Protein AF-A0A645FYN6-F1 (afdb_monomer_lite)

Radius of gyration: 16.31 Å; chains: 1; bounding box: 42×27×51 Å

Secondary structure (DSSP, 8-state):
---SSEEES-HHHHHHHHHTT--EEEE--TTTTHHHHHHHHHHHT-GGGEE-S--HHHHHHHHTSPP-HHHHHHHHHHHHHHHHHHHHHHH----

Organism: NCBI:txid1076179

Sequence (95 aa):
MDAEFIVTDSFHGMVFSIIFEKPFIVLANRERGLDRFLTLLQLFGLEERIILNKDNDKLTELYGKEIVFSRVAETLNNKRRASMDFLKSNLSENK

Structure (mmCIF, N/CA/C/O backbone):
data_AF-A0A645FYN6-F1
#
_entry.id   AF-A0A645FYN6-F1
#
loop_
_atom_site.group_PDB
_atom_site.id
_atom_site.type_symbol
_atom_site.label_atom_id
_atom_site.label_alt_id
_atom_site.label_comp_id
_atom_site.label_asym_id
_atom_site.label_entity_id
_atom_site.label_seq_id
_atom_site.pdbx_PDB_ins_code
_atom_site.Cartn_x
_atom_site.Cartn_y
_atom_site.Cartn_z
_atom_site.occupancy
_atom_site.B_iso_or_equiv
_atom_site.auth_seq_id
_atom_site.auth_comp_id
_atom_site.auth_asym_id
_atom_site.auth_atom_id
_atom_site.pdbx_PDB_model_num
ATOM 1 N N . MET A 1 1 ? -1.942 19.822 -11.249 1.00 49.31 1 MET A N 1
ATOM 2 C CA . MET A 1 1 ? -1.621 18.727 -12.182 1.00 49.31 1 MET A CA 1
ATOM 3 C C . MET A 1 1 ? -1.114 17.602 -11.312 1.00 49.31 1 MET A C 1
ATOM 5 O O . MET A 1 1 ? -0.105 17.800 -10.647 1.00 49.31 1 MET A O 1
ATOM 9 N N . ASP A 1 2 ? -1.861 16.506 -11.248 1.00 85.00 2 ASP A N 1
ATOM 10 C CA . ASP A 1 2 ? -1.529 15.355 -10.406 1.00 85.00 2 ASP A CA 1
ATOM 11 C C . ASP A 1 2 ? -0.889 14.275 -11.277 1.00 85.00 2 ASP A C 1
ATOM 13 O O . ASP A 1 2 ? -1.207 14.169 -12.460 1.00 85.00 2 ASP A O 1
ATOM 17 N N . ALA A 1 3 ? 0.022 13.484 -10.712 1.00 89.88 3 ALA A N 1
ATOM 18 C CA . ALA A 1 3 ? 0.696 12.429 -11.459 1.00 89.88 3 ALA A CA 1
ATOM 19 C C . ALA A 1 3 ? -0.256 11.261 -11.789 1.00 89.88 3 ALA A C 1
ATOM 21 O O . ALA A 1 3 ? -1.101 10.874 -10.976 1.00 89.88 3 ALA A O 1
ATOM 22 N N . GLU A 1 4 ? -0.086 10.687 -12.981 1.00 92.56 4 GLU A N 1
ATOM 23 C CA . GLU A 1 4 ? -0.836 9.515 -13.462 1.00 92.56 4 GLU A CA 1
ATOM 24 C C . GLU A 1 4 ? -0.281 8.195 -12.902 1.00 92.56 4 GLU A C 1
ATOM 26 O O . GLU A 1 4 ? -1.016 7.223 -12.749 1.00 92.56 4 GLU A O 1
ATOM 31 N N . PHE A 1 5 ? 1.007 8.175 -12.547 1.00 95.06 5 PHE A N 1
ATOM 32 C CA . PHE A 1 5 ? 1.707 7.030 -11.971 1.00 95.06 5 PHE A CA 1
ATOM 33 C C . PHE A 1 5 ? 2.777 7.508 -10.985 1.00 95.06 5 PHE A C 1
ATOM 35 O O . PHE A 1 5 ? 3.451 8.510 -11.236 1.00 95.06 5 PHE A O 1
ATOM 42 N N . ILE A 1 6 ? 2.965 6.789 -9.877 1.00 95.69 6 ILE A N 1
ATOM 43 C CA . ILE A 1 6 ? 3.916 7.146 -8.818 1.00 95.69 6 ILE A CA 1
ATOM 44 C C . ILE A 1 6 ? 5.063 6.133 -8.744 1.00 95.69 6 ILE A C 1
ATOM 46 O O . ILE A 1 6 ? 4.855 4.948 -8.512 1.00 95.69 6 ILE A O 1
ATOM 50 N N . VAL A 1 7 ? 6.305 6.603 -8.849 1.00 94.44 7 VAL A N 1
ATOM 51 C CA . VAL A 1 7 ? 7.494 5.828 -8.462 1.00 94.44 7 VAL A CA 1
ATOM 52 C C . VAL A 1 7 ? 8.067 6.471 -7.209 1.00 94.44 7 VAL A C 1
ATOM 54 O O . VAL A 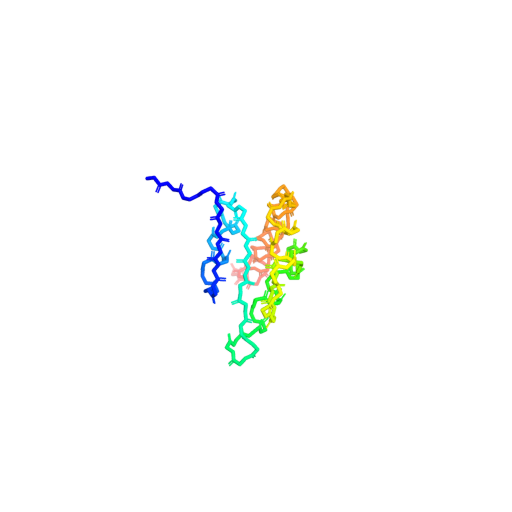1 7 ? 8.358 7.666 -7.209 1.00 94.44 7 VAL A O 1
ATOM 57 N N . THR A 1 8 ? 8.187 5.719 -6.117 1.00 93.75 8 THR A N 1
ATOM 58 C CA . THR A 1 8 ? 8.580 6.296 -4.824 1.00 93.75 8 THR A CA 1
ATOM 59 C C . THR A 1 8 ? 9.426 5.345 -3.988 1.00 93.75 8 THR A C 1
ATOM 61 O O . THR A 1 8 ? 9.217 4.142 -4.000 1.00 93.75 8 THR A O 1
ATOM 64 N N . ASP A 1 9 ? 10.369 5.875 -3.219 1.00 93.81 9 ASP A N 1
ATOM 65 C CA . ASP A 1 9 ? 11.086 5.160 -2.154 1.00 93.81 9 ASP A CA 1
ATOM 66 C C . ASP A 1 9 ? 10.547 5.522 -0.753 1.00 93.81 9 ASP A C 1
ATOM 68 O O . ASP A 1 9 ? 11.046 5.060 0.277 1.00 93.81 9 ASP A O 1
ATOM 72 N N . SER A 1 10 ? 9.501 6.354 -0.698 1.00 94.00 10 SER A N 1
ATOM 73 C CA . SER A 1 10 ? 8.889 6.840 0.533 1.00 94.00 10 SER A CA 1
ATOM 74 C C . SER A 1 10 ? 7.734 5.951 0.965 1.00 94.00 10 SER A C 1
ATOM 76 O O . SER A 1 10 ? 6.804 5.675 0.207 1.00 94.00 10 SER A O 1
ATOM 78 N N . PHE A 1 11 ? 7.729 5.592 2.249 1.00 95.25 11 PHE A N 1
ATOM 79 C CA . PHE A 1 11 ? 6.613 4.867 2.851 1.00 95.25 11 PHE A CA 1
ATOM 80 C C . PHE A 1 11 ? 5.300 5.649 2.756 1.00 95.25 11 PHE A C 1
ATOM 82 O O . PHE A 1 11 ? 4.280 5.092 2.364 1.00 95.25 11 PHE A O 1
ATOM 89 N N . HIS A 1 12 ? 5.322 6.953 3.043 1.00 95.69 12 HIS A N 1
ATOM 90 C CA . HIS A 1 12 ? 4.121 7.782 2.922 1.00 95.69 12 HIS A CA 1
ATOM 91 C C . HIS A 1 12 ? 3.702 7.972 1.462 1.00 95.69 12 HIS A C 1
ATOM 93 O O . HIS A 1 12 ? 2.509 8.009 1.184 1.00 95.69 12 HIS A O 1
ATOM 99 N N . GLY A 1 13 ? 4.659 8.017 0.527 1.00 96.00 13 GLY A N 1
ATOM 100 C CA . GLY A 1 13 ? 4.361 8.030 -0.907 1.00 96.00 13 GLY A CA 1
ATOM 101 C C . GLY A 1 13 ? 3.545 6.805 -1.329 1.00 96.00 13 GLY A C 1
ATOM 102 O O . GLY A 1 13 ? 2.518 6.946 -1.990 1.00 96.00 13 GLY A O 1
ATOM 103 N N . MET A 1 14 ? 3.939 5.614 -0.867 1.00 97.19 14 MET A N 1
ATOM 104 C CA . MET A 1 14 ? 3.174 4.378 -1.069 1.00 97.19 14 MET A CA 1
ATOM 105 C C . MET A 1 14 ? 1.784 4.455 -0.421 1.00 97.19 14 MET A C 1
ATOM 107 O O . MET A 1 14 ? 0.786 4.176 -1.078 1.00 97.19 14 MET A O 1
ATOM 111 N N . VAL A 1 15 ? 1.701 4.857 0.853 1.00 97.75 15 VAL A N 1
ATOM 112 C CA . VAL A 1 15 ? 0.423 4.959 1.586 1.00 97.75 15 VAL A CA 1
ATOM 113 C C . VAL A 1 15 ? -0.554 5.893 0.873 1.00 97.75 15 VAL A C 1
ATOM 115 O O . VAL A 1 15 ? -1.716 5.542 0.684 1.00 97.75 15 VAL A O 1
ATOM 118 N N . PHE A 1 16 ? -0.097 7.068 0.445 1.00 97.31 16 PHE A N 1
ATOM 119 C CA . PHE A 1 16 ? -0.949 8.013 -0.270 1.00 97.31 16 PHE A CA 1
ATOM 120 C C . PHE A 1 16 ? -1.331 7.511 -1.660 1.00 97.31 16 PHE A C 1
ATOM 122 O O . PHE A 1 16 ? -2.471 7.710 -2.064 1.00 97.31 16 PHE A O 1
ATOM 129 N N . SER A 1 17 ? -0.444 6.795 -2.353 1.00 97.75 17 SER A N 1
ATOM 130 C CA . SER A 1 17 ? -0.792 6.157 -3.629 1.00 97.75 17 SER A CA 1
ATOM 131 C C . SER A 1 17 ? -1.923 5.138 -3.461 1.00 97.75 17 SER A C 1
ATOM 133 O O . SER A 1 17 ? -2.847 5.108 -4.266 1.00 97.75 17 SER A O 1
ATOM 135 N N . ILE A 1 18 ? -1.908 4.366 -2.369 1.00 97.62 18 ILE A N 1
ATOM 136 C CA . ILE A 1 18 ? -2.988 3.434 -2.013 1.00 97.62 18 ILE A CA 1
ATOM 137 C C . ILE A 1 18 ? -4.291 4.189 -1.703 1.00 97.62 18 ILE A C 1
ATOM 139 O O . ILE A 1 18 ? -5.341 3.826 -2.220 1.00 97.62 18 ILE A O 1
ATOM 143 N N . ILE A 1 19 ? -4.237 5.236 -0.872 1.00 96.44 19 ILE A N 1
ATOM 144 C CA . ILE A 1 19 ? -5.425 5.993 -0.432 1.00 96.44 19 ILE A CA 1
ATOM 145 C C . ILE A 1 19 ? -6.092 6.745 -1.588 1.00 96.44 19 ILE A C 1
ATOM 147 O O . ILE A 1 19 ? -7.317 6.797 -1.651 1.00 96.44 19 ILE A O 1
ATOM 151 N N . PHE A 1 20 ? -5.296 7.347 -2.470 1.00 96.19 20 PHE A N 1
ATOM 152 C CA . PHE A 1 20 ? -5.782 8.149 -3.595 1.00 96.19 20 PHE A CA 1
ATOM 153 C C . PHE A 1 20 ? -5.912 7.349 -4.894 1.00 96.19 20 PHE A C 1
ATOM 155 O O . PHE A 1 20 ? -6.068 7.947 -5.958 1.00 96.19 20 PHE A O 1
ATOM 162 N N . GLU A 1 21 ? -5.825 6.019 -4.804 1.00 96.75 21 GLU A N 1
ATOM 163 C CA . GLU A 1 21 ? -5.990 5.085 -5.921 1.00 96.75 21 GLU A CA 1
ATOM 164 C C . GLU A 1 21 ? -5.108 5.441 -7.131 1.00 96.75 21 GLU A C 1
ATOM 166 O O . GLU A 1 21 ? -5.526 5.414 -8.288 1.00 96.75 21 GLU A O 1
ATOM 171 N N . LYS A 1 22 ? -3.852 5.810 -6.854 1.00 96.44 22 LYS A N 1
ATOM 172 C CA . LYS A 1 22 ? -2.845 6.112 -7.873 1.00 96.44 22 LYS A CA 1
ATOM 173 C C . LYS A 1 22 ? -1.983 4.878 -8.125 1.00 96.44 22 LYS A C 1
ATOM 175 O O . LYS A 1 22 ? -1.397 4.374 -7.167 1.00 96.44 22 LYS A O 1
ATOM 180 N N . PRO A 1 23 ? -1.866 4.386 -9.372 1.00 96.75 23 PRO A N 1
ATOM 181 C CA . PRO A 1 23 ? -0.926 3.324 -9.718 1.00 96.75 23 PRO A CA 1
ATOM 182 C C . PRO A 1 23 ? 0.494 3.669 -9.266 1.00 96.75 23 PRO A C 1
ATOM 184 O O . PRO A 1 23 ? 0.930 4.815 -9.409 1.00 96.75 23 PRO A O 1
ATOM 187 N N . PHE A 1 24 ? 1.208 2.696 -8.696 1.00 97.19 24 PHE A N 1
ATOM 188 C CA . PHE A 1 24 ? 2.514 2.966 -8.107 1.00 97.19 24 PHE A CA 1
ATOM 189 C C . PHE A 1 24 ? 3.486 1.785 -8.136 1.00 97.19 24 PHE A C 1
ATOM 191 O O . PHE A 1 24 ? 3.086 0.622 -8.200 1.00 97.19 24 PHE A O 1
ATOM 198 N N . ILE A 1 25 ? 4.775 2.111 -8.015 1.00 96.25 25 ILE A N 1
ATOM 199 C CA . ILE A 1 25 ? 5.880 1.194 -7.716 1.00 96.25 25 ILE A CA 1
ATOM 200 C C . ILE A 1 25 ? 6.702 1.774 -6.564 1.00 96.25 25 ILE A C 1
ATOM 202 O O . ILE A 1 25 ? 6.990 2.974 -6.521 1.00 96.25 25 ILE A O 1
ATOM 206 N N . VAL A 1 26 ? 7.115 0.899 -5.648 1.00 95.12 26 VAL A N 1
ATOM 207 C CA . VAL A 1 26 ? 8.019 1.229 -4.550 1.00 95.12 26 VAL A CA 1
ATOM 208 C C . VAL A 1 26 ? 9.436 0.757 -4.859 1.00 95.12 26 VAL A C 1
ATOM 210 O O . VAL A 1 26 ? 9.670 -0.435 -5.057 1.00 95.12 26 VAL A O 1
ATOM 213 N N . LEU A 1 27 ? 10.395 1.679 -4.817 1.00 92.69 27 LEU A N 1
ATOM 214 C CA . LEU A 1 27 ? 11.827 1.387 -4.858 1.00 92.69 27 LEU A CA 1
ATOM 215 C C . LEU A 1 27 ? 12.353 1.305 -3.422 1.00 92.69 27 LEU A C 1
ATOM 217 O O . LEU A 1 27 ? 12.701 2.318 -2.820 1.00 92.69 27 LEU A O 1
ATOM 221 N N . ALA A 1 28 ? 12.370 0.110 -2.836 1.00 87.94 28 ALA A N 1
ATOM 222 C CA . ALA A 1 28 ? 12.740 -0.052 -1.434 1.00 87.94 28 ALA A CA 1
ATOM 223 C C . ALA A 1 28 ? 14.215 -0.433 -1.270 1.00 87.94 28 ALA A C 1
ATOM 225 O O . ALA A 1 28 ? 14.728 -1.328 -1.937 1.00 87.94 28 ALA A O 1
ATOM 226 N N . ASN A 1 29 ? 14.882 0.207 -0.309 1.00 82.31 29 ASN A N 1
ATOM 227 C CA . ASN A 1 29 ? 16.200 -0.207 0.157 1.00 82.31 29 ASN A CA 1
ATOM 228 C C . ASN A 1 29 ? 16.044 -1.136 1.374 1.00 82.31 29 ASN A C 1
ATOM 230 O O . ASN A 1 29 ? 15.366 -0.784 2.342 1.00 82.31 29 ASN A O 1
ATOM 234 N N . ARG A 1 30 ? 16.713 -2.297 1.344 1.00 79.75 30 ARG A N 1
ATOM 235 C CA . ARG A 1 30 ? 16.729 -3.286 2.438 1.00 79.75 30 ARG A CA 1
ATOM 236 C C . ARG A 1 30 ? 17.158 -2.691 3.782 1.00 79.75 30 ARG A C 1
ATOM 238 O O . ARG A 1 30 ? 16.652 -3.110 4.813 1.00 79.75 30 ARG A O 1
ATOM 245 N N . GLU A 1 31 ? 18.027 -1.686 3.774 1.00 80.88 31 GLU A N 1
ATOM 246 C CA . GLU A 1 31 ? 18.545 -1.046 4.990 1.00 80.88 31 GLU A CA 1
ATOM 247 C C . GLU A 1 31 ? 17.601 0.020 5.576 1.00 80.88 31 GLU A C 1
ATOM 249 O O . GLU A 1 31 ? 17.845 0.535 6.665 1.00 80.88 31 GLU A O 1
ATOM 254 N N . ARG A 1 32 ? 16.515 0.389 4.875 1.00 78.31 32 ARG A N 1
ATOM 255 C CA . ARG A 1 32 ? 15.655 1.530 5.242 1.00 78.31 32 ARG A CA 1
ATOM 256 C C . ARG A 1 32 ? 14.196 1.153 5.465 1.00 78.31 32 ARG A C 1
ATOM 258 O O . ARG A 1 32 ? 13.299 1.599 4.749 1.00 78.31 32 ARG A O 1
ATOM 265 N N . GLY A 1 33 ? 13.950 0.406 6.540 1.00 81.25 33 GLY A N 1
ATOM 266 C CA . GLY A 1 33 ? 12.593 0.139 7.020 1.00 81.25 33 GLY A CA 1
ATOM 267 C C . GLY A 1 33 ? 11.764 -0.610 5.982 1.00 81.25 33 GLY A C 1
ATOM 268 O O . GLY A 1 33 ? 10.670 -0.169 5.637 1.00 81.25 33 GLY A O 1
ATOM 269 N N . LEU A 1 34 ? 12.312 -1.708 5.463 1.00 90.94 34 LEU A N 1
ATOM 270 C CA . LEU A 1 34 ? 11.661 -2.570 4.481 1.00 90.94 34 LEU A CA 1
ATOM 271 C C . LEU A 1 34 ? 10.376 -3.211 5.036 1.00 90.94 34 LEU A C 1
ATOM 273 O O . LEU A 1 34 ? 9.367 -3.282 4.336 1.00 90.94 34 LEU A O 1
ATOM 277 N N . ASP A 1 35 ? 10.383 -3.597 6.311 1.00 93.81 35 ASP A N 1
ATOM 278 C CA . ASP A 1 35 ? 9.294 -4.360 6.932 1.00 93.81 35 ASP A CA 1
ATOM 279 C C . ASP A 1 35 ? 7.944 -3.645 6.876 1.00 93.81 35 ASP A C 1
ATOM 281 O O . ASP A 1 35 ? 6.922 -4.275 6.616 1.00 93.81 35 ASP A O 1
ATOM 285 N N . ARG A 1 36 ? 7.919 -2.317 7.047 1.00 94.31 36 ARG A N 1
ATOM 286 C CA . ARG A 1 36 ? 6.674 -1.533 6.946 1.00 94.31 36 ARG A CA 1
ATOM 287 C C . ARG A 1 36 ? 6.097 -1.532 5.530 1.00 94.31 36 ARG A C 1
ATOM 289 O O . ARG A 1 36 ? 4.878 -1.524 5.388 1.00 94.31 36 ARG A O 1
ATOM 296 N N . PHE A 1 37 ? 6.941 -1.564 4.494 1.00 96.38 37 PHE A N 1
ATOM 297 C CA . PHE A 1 37 ? 6.468 -1.687 3.114 1.00 96.38 37 PHE A CA 1
ATOM 298 C C . PHE A 1 37 ? 5.878 -3.071 2.887 1.00 96.38 37 PHE A C 1
ATOM 300 O O . PHE A 1 37 ? 4.730 -3.175 2.471 1.00 96.38 37 PHE A O 1
ATOM 307 N N . LEU A 1 38 ? 6.633 -4.122 3.221 1.00 96.00 38 LEU A N 1
ATOM 308 C CA . LEU A 1 38 ? 6.196 -5.504 3.027 1.00 96.00 38 LEU A CA 1
ATOM 309 C C . LEU A 1 38 ? 4.909 -5.803 3.794 1.00 96.00 38 LEU A C 1
ATOM 311 O O . LEU A 1 38 ? 3.963 -6.308 3.204 1.00 96.00 38 LEU A O 1
ATOM 315 N N . THR A 1 39 ? 4.838 -5.411 5.068 1.00 96.81 39 THR A N 1
ATOM 316 C CA . THR A 1 39 ? 3.656 -5.622 5.917 1.00 96.81 39 THR A CA 1
ATOM 317 C C . THR A 1 39 ? 2.411 -4.980 5.309 1.00 96.81 39 THR A C 1
ATOM 319 O O . THR A 1 39 ? 1.349 -5.601 5.261 1.00 96.81 39 THR A O 1
ATOM 322 N N . LEU A 1 40 ? 2.523 -3.735 4.831 1.00 97.69 40 LEU A N 1
ATOM 323 C CA . LEU A 1 40 ? 1.377 -3.028 4.268 1.00 97.69 40 LEU A CA 1
ATOM 324 C C . LEU A 1 40 ? 0.987 -3.570 2.890 1.00 97.69 40 LEU A C 1
ATOM 326 O O . LEU A 1 40 ? -0.197 -3.746 2.620 1.00 97.69 40 LEU A O 1
ATOM 330 N N . LEU A 1 41 ? 1.961 -3.847 2.022 1.00 97.69 41 LEU A N 1
ATOM 331 C CA . LEU A 1 41 ? 1.689 -4.414 0.702 1.00 97.69 41 LEU A CA 1
ATOM 332 C C . LEU A 1 41 ? 1.059 -5.802 0.823 1.00 97.69 41 LEU A C 1
ATOM 334 O O . LEU A 1 41 ? 0.071 -6.062 0.146 1.00 97.69 41 LEU A O 1
ATOM 338 N N . GLN A 1 42 ? 1.550 -6.640 1.737 1.00 98.06 42 GLN A N 1
ATOM 339 C CA . GLN A 1 42 ? 0.982 -7.958 2.017 1.00 98.06 42 GLN A CA 1
ATOM 340 C C . GLN A 1 42 ? -0.455 -7.874 2.526 1.00 98.06 42 GLN A C 1
ATOM 342 O O . GLN A 1 42 ? -1.309 -8.655 2.114 1.00 98.06 42 GLN A O 1
ATOM 347 N N . LEU A 1 43 ? -0.757 -6.894 3.382 1.00 97.75 43 LEU A N 1
ATOM 348 C CA . LEU A 1 43 ? -2.123 -6.665 3.847 1.00 97.75 43 LEU A CA 1
ATOM 349 C C . LEU A 1 43 ? -3.102 -6.422 2.684 1.00 97.75 43 LEU A C 1
ATOM 351 O O . LEU A 1 43 ? -4.256 -6.832 2.775 1.00 97.75 43 LEU A O 1
ATOM 355 N N . PHE A 1 44 ? -2.654 -5.758 1.618 1.00 98.06 44 PHE A N 1
ATOM 356 C CA . PHE A 1 44 ? -3.486 -5.410 0.464 1.00 98.06 44 PHE A CA 1
ATOM 357 C 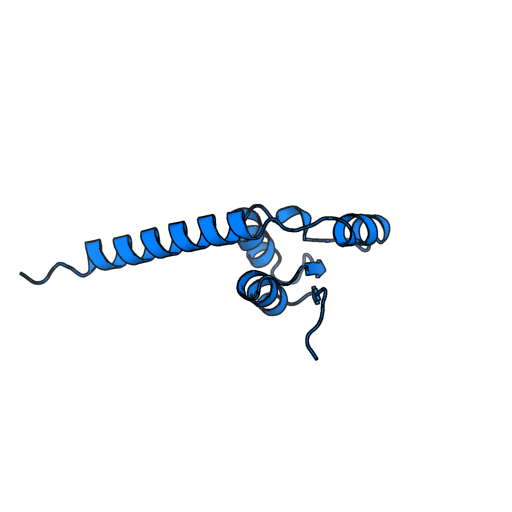C . PHE A 1 44 ? -3.297 -6.327 -0.754 1.00 98.06 44 PHE A C 1
ATOM 359 O O . PHE A 1 44 ? -3.959 -6.106 -1.767 1.00 98.06 44 PHE A O 1
ATOM 366 N N . GLY A 1 45 ? -2.429 -7.343 -0.679 1.00 97.38 45 GLY A N 1
ATOM 367 C CA . GLY A 1 45 ? -2.106 -8.211 -1.817 1.00 97.38 45 GLY A CA 1
ATOM 368 C C . GLY A 1 45 ? -1.367 -7.485 -2.951 1.00 97.38 45 GLY A C 1
ATOM 369 O O . GLY A 1 45 ? -1.661 -7.711 -4.124 1.00 97.38 45 GLY A O 1
ATOM 370 N N . LEU A 1 46 ? -0.481 -6.543 -2.610 1.00 97.62 46 LEU A N 1
ATOM 371 C CA . LEU A 1 46 ? 0.259 -5.673 -3.534 1.00 97.62 46 LEU A CA 1
ATOM 372 C C . LEU A 1 46 ? 1.781 -5.890 -3.473 1.00 97.62 46 LEU A C 1
ATOM 374 O O . LEU A 1 46 ? 2.550 -5.017 -3.870 1.00 97.62 46 LEU A O 1
ATOM 378 N N . GLU A 1 47 ? 2.248 -7.030 -2.968 1.00 95.56 47 GLU A N 1
ATOM 379 C CA . GLU A 1 47 ? 3.670 -7.333 -2.742 1.00 95.56 47 GLU A CA 1
ATOM 380 C C . GLU A 1 47 ? 4.507 -7.216 -4.018 1.00 95.56 47 GLU A C 1
ATOM 382 O O . GLU A 1 47 ? 5.672 -6.833 -3.976 1.00 95.56 47 GLU A O 1
ATOM 387 N N . GLU A 1 48 ? 3.903 -7.478 -5.173 1.00 94.31 48 GLU A N 1
ATOM 388 C CA . GLU A 1 48 ? 4.530 -7.313 -6.484 1.00 94.31 48 GLU A CA 1
ATOM 389 C C . GLU A 1 48 ? 4.982 -5.877 -6.784 1.00 94.31 48 GLU A C 1
ATOM 391 O O . GLU A 1 48 ? 5.879 -5.686 -7.601 1.00 94.31 48 GLU A O 1
ATOM 396 N N . ARG A 1 49 ? 4.409 -4.870 -6.110 1.00 95.81 49 ARG A N 1
ATOM 397 C CA . ARG A 1 49 ? 4.685 -3.445 -6.346 1.00 95.81 49 ARG A CA 1
ATOM 398 C C . ARG A 1 49 ? 5.999 -2.963 -5.745 1.00 95.81 49 ARG A C 1
ATOM 400 O O . ARG A 1 49 ? 6.326 -1.790 -5.900 1.00 95.81 49 ARG A O 1
ATOM 407 N N . ILE A 1 50 ? 6.758 -3.836 -5.081 1.00 94.19 50 ILE A N 1
ATOM 408 C CA . ILE A 1 50 ? 8.069 -3.507 -4.520 1.00 94.19 50 ILE A CA 1
ATOM 409 C C . ILE A 1 50 ? 9.214 -4.047 -5.384 1.00 94.19 50 ILE A C 1
ATOM 411 O O . ILE A 1 50 ? 9.247 -5.206 -5.820 1.00 94.19 50 ILE A O 1
ATOM 415 N N . ILE A 1 51 ? 10.208 -3.193 -5.593 1.00 93.00 51 ILE A N 1
ATOM 416 C CA . ILE A 1 51 ? 11.464 -3.516 -6.258 1.00 93.00 51 ILE A CA 1
ATOM 417 C C . ILE A 1 51 ? 12.597 -3.270 -5.252 1.00 93.00 51 ILE A C 1
ATOM 419 O O . ILE A 1 51 ? 12.738 -2.167 -4.728 1.00 93.00 51 ILE A O 1
ATOM 423 N N . LEU A 1 52 ? 13.382 -4.316 -4.958 1.00 87.25 52 LEU A N 1
ATOM 424 C CA . LEU A 1 52 ? 14.481 -4.282 -3.972 1.00 87.25 52 LEU A CA 1
ATOM 425 C C . LEU A 1 52 ? 15.867 -4.088 -4.592 1.00 87.25 52 LEU A C 1
ATOM 427 O O . LEU A 1 52 ? 16.793 -3.648 -3.917 1.00 87.25 52 LEU A O 1
ATOM 431 N N . ASN A 1 53 ? 16.015 -4.453 -5.862 1.00 79.56 53 ASN A N 1
ATOM 432 C CA . ASN A 1 53 ? 17.262 -4.372 -6.612 1.00 79.56 53 ASN A CA 1
ATOM 433 C C . ASN A 1 53 ? 17.023 -3.498 -7.844 1.00 79.56 53 ASN A C 1
ATOM 435 O O . ASN A 1 53 ? 15.886 -3.359 -8.278 1.00 79.56 53 ASN A O 1
ATOM 439 N N . LYS A 1 54 ? 18.075 -2.927 -8.435 1.00 70.38 54 LYS A N 1
ATOM 440 C CA . LYS A 1 54 ? 17.960 -2.177 -9.696 1.00 70.38 54 LYS A CA 1
ATOM 441 C C . LYS A 1 54 ? 17.676 -3.143 -10.854 1.00 70.38 54 LYS A C 1
ATOM 443 O O . LYS A 1 54 ? 18.595 -3.557 -11.549 1.00 70.38 54 LYS A O 1
ATOM 448 N N . ASP A 1 55 ? 16.414 -3.530 -10.993 1.00 77.12 55 ASP A N 1
ATOM 449 C CA . ASP A 1 55 ? 15.887 -4.396 -12.044 1.00 77.12 55 ASP A CA 1
ATOM 450 C C . ASP A 1 55 ? 14.963 -3.561 -12.937 1.00 77.12 55 ASP A C 1
ATOM 452 O O . ASP A 1 55 ? 13.824 -3.252 -12.573 1.00 77.12 55 ASP A O 1
ATOM 456 N N . ASN A 1 56 ? 15.508 -3.114 -14.070 1.00 74.69 56 ASN A N 1
ATOM 457 C CA . ASN A 1 56 ? 14.796 -2.240 -15.001 1.00 74.69 56 ASN A CA 1
ATOM 458 C C . ASN A 1 56 ? 13.689 -2.987 -15.754 1.00 74.69 56 ASN A C 1
ATOM 460 O O . ASN A 1 56 ? 12.650 -2.391 -16.034 1.00 74.69 56 ASN A O 1
ATOM 464 N N . ASP A 1 57 ? 13.876 -4.278 -16.032 1.00 83.00 57 ASP A N 1
ATOM 465 C CA . ASP A 1 57 ? 12.908 -5.082 -16.782 1.00 83.00 57 ASP A CA 1
ATOM 466 C C . ASP A 1 57 ? 11.626 -5.263 -15.959 1.00 83.00 57 ASP A C 1
ATOM 468 O O . ASP A 1 57 ? 10.512 -5.068 -16.456 1.00 83.00 57 ASP A O 1
ATOM 472 N N . LYS A 1 58 ? 11.784 -5.496 -14.649 1.00 85.19 58 LYS A N 1
ATOM 473 C CA . LYS A 1 58 ? 10.664 -5.567 -13.703 1.00 85.19 58 LYS A CA 1
ATOM 474 C C . LYS A 1 58 ? 9.881 -4.254 -13.600 1.00 85.19 58 LYS A C 1
ATOM 476 O O . LYS A 1 58 ? 8.671 -4.268 -13.374 1.00 85.19 58 LYS A O 1
ATOM 481 N N . LEU A 1 59 ? 10.543 -3.107 -13.757 1.00 85.00 59 LEU A N 1
ATOM 482 C CA . LEU A 1 59 ? 9.871 -1.806 -13.708 1.00 85.00 59 LEU A CA 1
ATOM 483 C C . LEU A 1 59 ? 8.923 -1.626 -14.900 1.00 85.00 59 LEU A C 1
ATOM 485 O O . LEU A 1 59 ? 7.784 -1.196 -14.710 1.00 85.00 59 LEU A O 1
ATOM 489 N N . THR A 1 60 ? 9.366 -1.988 -16.107 1.00 86.56 60 THR A N 1
ATOM 490 C CA . THR A 1 60 ? 8.534 -1.921 -17.317 1.00 86.56 60 THR A CA 1
ATOM 491 C C . THR A 1 60 ? 7.346 -2.880 -17.243 1.00 86.56 60 THR A C 1
ATOM 493 O O . THR A 1 60 ? 6.232 -2.486 -17.584 1.00 86.56 60 THR A O 1
ATOM 496 N N . GLU A 1 61 ? 7.551 -4.100 -16.738 1.00 89.12 61 GLU A N 1
ATOM 497 C CA . GLU A 1 61 ? 6.469 -5.068 -16.516 1.00 89.12 61 GLU A CA 1
ATOM 498 C C . GLU A 1 61 ? 5.385 -4.504 -15.581 1.00 89.12 61 GLU A C 1
ATOM 500 O O . GLU A 1 61 ? 4.194 -4.519 -15.900 1.00 89.12 61 GLU A O 1
ATOM 505 N N . LEU A 1 62 ? 5.792 -3.959 -14.431 1.00 90.00 62 LEU A N 1
ATOM 506 C CA . LEU A 1 62 ? 4.864 -3.459 -13.416 1.00 90.00 62 LEU A CA 1
ATOM 507 C C . LEU A 1 62 ? 4.140 -2.176 -13.830 1.00 90.00 62 LEU A C 1
ATOM 509 O O . LEU A 1 62 ? 3.013 -1.958 -13.380 1.00 90.00 62 LEU A O 1
ATOM 513 N N . TYR A 1 63 ? 4.751 -1.343 -14.676 1.00 88.69 63 TYR A N 1
ATOM 514 C CA . TYR A 1 63 ? 4.098 -0.156 -15.231 1.00 88.69 63 TYR A CA 1
ATOM 515 C C . TYR A 1 63 ? 2.865 -0.527 -16.069 1.00 88.69 63 TYR A C 1
ATOM 517 O O . TYR A 1 63 ? 1.834 0.131 -15.966 1.00 88.69 63 TYR A O 1
ATOM 525 N N . GLY A 1 64 ? 2.937 -1.622 -16.836 1.00 87.69 64 GLY A N 1
ATOM 526 C CA . GLY A 1 64 ? 1.810 -2.132 -17.625 1.00 87.69 64 GLY A CA 1
ATOM 527 C C . GLY A 1 64 ? 0.773 -2.922 -16.820 1.00 87.69 64 GLY A C 1
ATOM 528 O O . GLY A 1 64 ? -0.269 -3.291 -17.358 1.00 87.69 64 GLY A O 1
ATOM 529 N N . LYS A 1 65 ? 1.040 -3.209 -15.540 1.00 92.06 65 LYS A N 1
ATOM 530 C CA .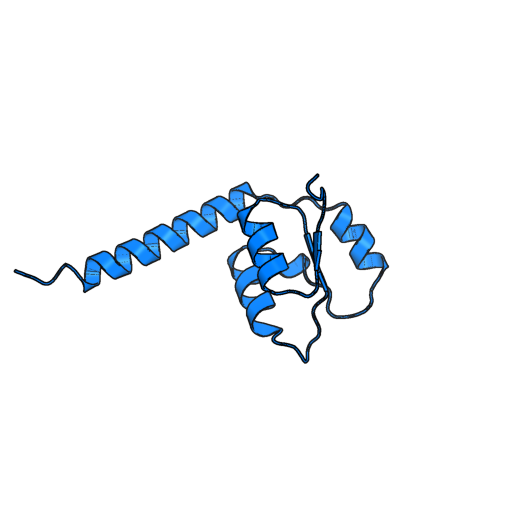 LYS A 1 65 ? 0.165 -4.024 -14.695 1.00 92.06 65 LYS A CA 1
ATOM 531 C C . LYS A 1 65 ? -0.774 -3.146 -13.878 1.00 92.06 65 LYS A C 1
ATOM 533 O O . LYS A 1 65 ? -0.339 -2.438 -12.970 1.00 92.06 65 LYS A O 1
ATOM 538 N N . GLU A 1 66 ? -2.074 -3.259 -14.111 1.00 93.88 66 GLU A N 1
ATOM 539 C CA . GLU A 1 66 ? -3.083 -2.511 -13.354 1.00 93.88 66 GLU A CA 1
ATOM 540 C C . GLU A 1 66 ? -3.222 -2.993 -11.901 1.00 93.88 66 GLU A C 1
ATOM 542 O O . GLU A 1 66 ? -3.004 -4.165 -11.583 1.00 93.88 66 GLU A O 1
ATOM 547 N N . ILE A 1 67 ? -3.590 -2.074 -11.004 1.00 96.56 67 ILE A N 1
ATOM 548 C CA . ILE A 1 67 ? -3.953 -2.385 -9.617 1.00 96.56 67 ILE A CA 1
ATOM 549 C C . ILE A 1 67 ? -5.476 -2.474 -9.529 1.00 96.56 67 ILE A C 1
ATOM 551 O O . ILE A 1 67 ? -6.184 -1.526 -9.862 1.00 96.56 67 ILE A O 1
ATOM 555 N N . VAL A 1 68 ? -5.989 -3.592 -9.015 1.00 96.38 68 VAL A N 1
ATOM 556 C CA . VAL A 1 68 ? -7.426 -3.773 -8.770 1.00 96.38 68 VAL A CA 1
ATOM 557 C C . VAL A 1 68 ? -7.807 -3.093 -7.447 1.00 96.38 68 VAL A C 1
ATOM 559 O O . VAL A 1 68 ? -7.937 -3.746 -6.410 1.00 96.38 68 VAL A O 1
ATOM 562 N N . PHE A 1 69 ? -7.968 -1.766 -7.468 1.00 97.44 69 PHE A N 1
ATOM 563 C CA . PHE A 1 69 ? -8.237 -0.962 -6.264 1.00 97.44 69 PHE A CA 1
ATOM 564 C C . PHE A 1 69 ? -9.538 -1.332 -5.539 1.00 97.44 69 PHE A C 1
ATOM 566 O O . PHE A 1 69 ? -9.623 -1.169 -4.325 1.00 97.44 69 PHE A O 1
ATOM 573 N N . SER A 1 70 ? -10.514 -1.938 -6.218 1.00 97.44 70 SER A N 1
ATOM 574 C CA . SER A 1 70 ? -11.723 -2.451 -5.559 1.00 97.44 70 SER A CA 1
ATOM 575 C C . SER A 1 70 ? -11.416 -3.490 -4.468 1.00 97.44 70 SER A C 1
ATOM 577 O O . SER A 1 70 ? -12.030 -3.449 -3.402 1.00 97.44 70 SER A O 1
ATOM 579 N N . ARG A 1 71 ? -10.413 -4.361 -4.668 1.00 97.00 71 ARG A N 1
ATOM 580 C CA . ARG A 1 71 ? -9.954 -5.331 -3.650 1.00 97.00 71 ARG A CA 1
ATOM 581 C C . ARG A 1 71 ? -9.239 -4.651 -2.481 1.00 97.00 71 ARG A C 1
ATOM 583 O O . ARG A 1 71 ? -9.385 -5.054 -1.324 1.00 97.00 71 ARG A O 1
ATOM 590 N N . VAL A 1 72 ? -8.482 -3.595 -2.777 1.00 97.94 72 VAL A N 1
ATOM 591 C CA . VAL A 1 72 ? -7.816 -2.759 -1.769 1.00 97.94 72 VAL A CA 1
ATOM 592 C C . VAL A 1 72 ? -8.863 -2.071 -0.892 1.00 97.94 72 VAL A C 1
ATOM 594 O O . VAL A 1 72 ? -8.788 -2.153 0.335 1.00 97.94 72 VAL A O 1
ATOM 597 N N . ALA A 1 73 ? -9.879 -1.461 -1.507 1.00 97.31 73 ALA A N 1
ATOM 598 C CA . ALA A 1 73 ? -10.985 -0.806 -0.819 1.00 97.31 73 ALA A CA 1
ATOM 599 C C . ALA A 1 73 ? -11.791 -1.789 0.046 1.00 97.31 73 ALA A C 1
ATOM 601 O O . ALA A 1 73 ? -12.116 -1.476 1.194 1.00 97.31 73 ALA A O 1
ATOM 602 N N . GLU A 1 74 ? -12.068 -2.995 -0.458 1.00 98.06 74 GLU A N 1
ATOM 603 C CA . GLU A 1 74 ? -12.719 -4.064 0.306 1.00 98.06 74 GLU A CA 1
ATOM 604 C C . GLU A 1 74 ? -11.918 -4.416 1.569 1.00 98.06 74 GLU A C 1
ATOM 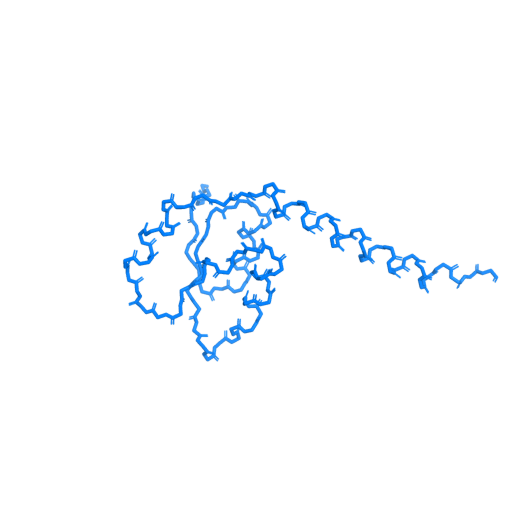606 O O . GLU A 1 74 ? -12.449 -4.391 2.686 1.00 98.06 74 GLU A O 1
ATOM 611 N N . THR A 1 75 ? -10.617 -4.664 1.409 1.00 98.06 75 THR A N 1
ATOM 612 C CA . THR A 1 75 ? -9.715 -5.005 2.517 1.00 98.06 75 THR A CA 1
ATOM 613 C C . THR A 1 75 ? -9.646 -3.872 3.540 1.00 98.06 75 THR A C 1
ATOM 615 O O . THR A 1 75 ? -9.782 -4.108 4.745 1.00 98.06 75 THR A O 1
ATOM 618 N N . LEU A 1 76 ? -9.510 -2.627 3.077 1.00 97.25 76 LEU A N 1
ATOM 619 C CA . LEU A 1 76 ? -9.465 -1.440 3.926 1.00 97.25 76 LEU A CA 1
ATOM 620 C C . LEU A 1 76 ? -10.749 -1.279 4.747 1.00 97.25 76 LEU A C 1
ATOM 622 O O . LEU A 1 76 ? -10.688 -1.033 5.953 1.00 97.25 76 LEU A O 1
ATOM 626 N N . ASN A 1 77 ? -11.913 -1.449 4.121 1.00 97.88 77 ASN A N 1
ATOM 627 C CA . ASN A 1 77 ? -13.201 -1.337 4.799 1.00 97.88 77 ASN A CA 1
ATOM 628 C C . ASN A 1 77 ? -13.406 -2.453 5.828 1.00 97.88 77 ASN A C 1
ATOM 630 O O . ASN A 1 77 ? -13.885 -2.185 6.931 1.00 97.88 77 ASN A O 1
ATOM 634 N N . ASN A 1 78 ? -12.973 -3.678 5.523 1.00 98.31 78 ASN A N 1
ATOM 635 C CA . ASN A 1 78 ? -13.003 -4.786 6.475 1.00 98.31 78 ASN A CA 1
ATOM 636 C C . ASN A 1 78 ? -12.098 -4.520 7.687 1.00 98.31 78 ASN A C 1
ATOM 638 O O . ASN A 1 78 ? -12.523 -4.722 8.826 1.00 98.31 78 ASN A O 1
ATOM 642 N N . LYS A 1 79 ? -10.883 -3.997 7.474 1.00 97.56 79 LYS A N 1
ATOM 643 C CA . LYS A 1 79 ? -9.975 -3.627 8.573 1.00 97.56 79 LYS A CA 1
ATOM 644 C C . LYS A 1 79 ? -10.498 -2.456 9.403 1.00 97.56 79 LYS A C 1
ATOM 646 O O . LYS A 1 79 ? -10.404 -2.504 10.626 1.00 97.56 79 LYS A O 1
ATOM 651 N N . ARG A 1 80 ? -11.107 -1.444 8.776 1.00 97.25 80 ARG A N 1
ATOM 652 C CA . ARG A 1 80 ? -11.782 -0.341 9.484 1.00 97.25 80 ARG A CA 1
ATOM 653 C C . ARG A 1 80 ? -12.930 -0.845 10.351 1.00 97.25 80 ARG A C 1
ATOM 655 O O . ARG A 1 80 ? -13.026 -0.436 11.504 1.00 97.25 80 ARG A O 1
ATOM 662 N N . ARG A 1 81 ? -13.763 -1.750 9.822 1.00 98.38 81 ARG A N 1
ATOM 663 C CA . ARG A 1 81 ? -14.856 -2.374 10.578 1.00 98.38 81 ARG A CA 1
ATOM 664 C C . ARG A 1 81 ? -14.312 -3.129 11.788 1.00 98.38 81 ARG A C 1
ATOM 666 O O . ARG A 1 81 ? -14.694 -2.803 12.901 1.00 98.38 81 ARG A O 1
A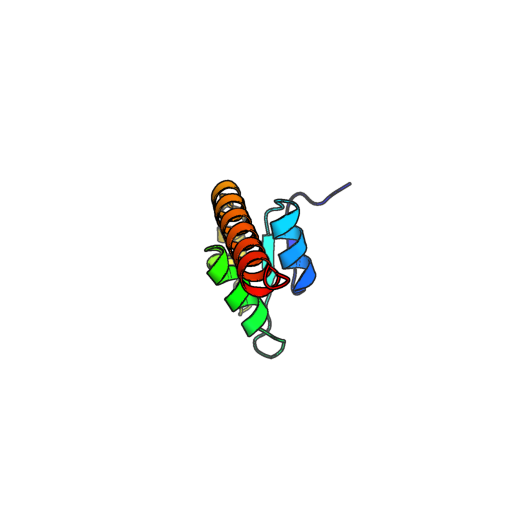TOM 673 N N . ALA A 1 82 ? -13.340 -4.019 11.585 1.00 97.94 82 ALA A N 1
ATOM 674 C CA . ALA A 1 82 ? -12.712 -4.768 12.674 1.00 97.94 82 ALA A CA 1
ATOM 675 C C . ALA A 1 82 ? -12.088 -3.853 13.744 1.00 97.94 82 ALA A C 1
ATOM 677 O O . ALA A 1 82 ? -12.251 -4.094 14.936 1.00 97.94 82 ALA A O 1
ATOM 678 N N . SER A 1 83 ? -11.412 -2.774 13.331 1.00 97.44 83 SER A N 1
ATOM 679 C CA . SER A 1 83 ? -10.857 -1.782 14.259 1.00 97.44 83 SER A CA 1
ATOM 680 C C . SER A 1 83 ? -11.948 -1.077 15.063 1.00 97.44 83 SER A C 1
ATOM 682 O O . SER A 1 83 ? -11.775 -0.853 16.258 1.00 97.44 83 SER A O 1
ATOM 684 N N . MET A 1 84 ? -13.056 -0.709 14.421 1.00 97.31 84 MET A N 1
ATOM 685 C CA . MET A 1 84 ? -14.177 -0.051 15.085 1.00 97.31 84 MET A CA 1
ATOM 686 C C . MET A 1 84 ? -14.901 -1.003 16.039 1.00 97.31 84 MET A C 1
ATOM 688 O O . MET A 1 84 ? -15.257 -0.602 17.143 1.00 97.31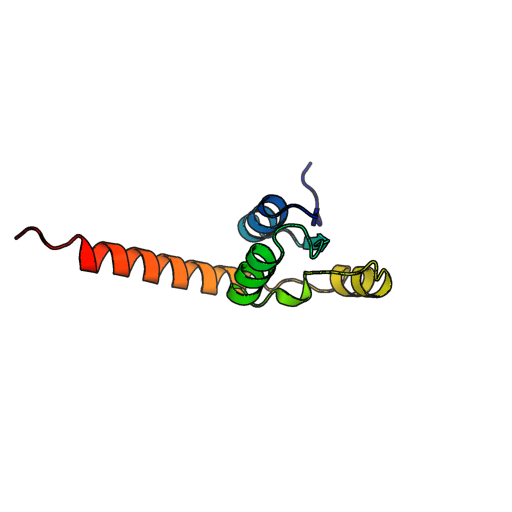 84 MET A O 1
ATOM 692 N N . ASP A 1 85 ? -15.091 -2.257 15.637 1.00 96.62 85 ASP A N 1
ATOM 693 C CA . ASP A 1 85 ? -15.720 -3.290 16.457 1.00 96.62 85 ASP A CA 1
ATOM 694 C C . ASP A 1 85 ? -14.877 -3.585 17.699 1.00 96.62 85 ASP A C 1
ATOM 696 O O . ASP A 1 85 ? -15.423 -3.627 18.798 1.00 96.62 85 ASP A O 1
ATOM 700 N N . PHE A 1 86 ? -13.549 -3.672 17.550 1.00 96.44 86 PHE A N 1
ATOM 701 C CA . PHE A 1 86 ? -12.621 -3.802 18.674 1.00 96.44 86 PHE A CA 1
ATOM 702 C C . PHE A 1 86 ? -12.735 -2.631 19.660 1.00 96.44 86 PHE A C 1
ATOM 704 O O . PHE A 1 86 ? -12.786 -2.841 20.871 1.00 96.44 86 PHE A O 1
ATOM 711 N N . LEU A 1 87 ? -12.791 -1.390 19.166 1.00 95.75 87 LEU A N 1
ATOM 712 C CA . LEU A 1 87 ? -12.959 -0.224 20.036 1.00 95.75 87 LEU A CA 1
ATOM 713 C C . LEU A 1 87 ? -14.310 -0.260 20.749 1.00 95.75 87 LEU A C 1
ATOM 715 O O . LEU A 1 87 ? -14.364 -0.075 21.960 1.00 95.75 87 LEU A O 1
ATOM 719 N N . LYS A 1 88 ? -15.397 -0.542 20.025 1.00 95.00 88 LYS A N 1
ATOM 720 C CA . LYS A 1 88 ? -16.738 -0.632 20.610 1.00 95.00 88 LYS A CA 1
ATOM 721 C C . LYS A 1 88 ? -16.811 -1.713 21.679 1.00 95.00 88 LYS A C 1
ATOM 723 O O . LYS A 1 88 ? -17.301 -1.413 22.756 1.00 95.00 88 LYS A O 1
ATOM 728 N N . SER A 1 89 ? -16.289 -2.912 21.419 1.00 94.31 89 SER A N 1
ATOM 729 C CA . SER A 1 89 ? -16.366 -4.036 22.359 1.00 94.31 89 SER A CA 1
ATOM 730 C C . SER A 1 89 ? -15.608 -3.794 23.662 1.00 94.31 89 SER A C 1
ATOM 732 O O . SER A 1 89 ? -15.991 -4.347 24.683 1.00 94.31 89 SER A O 1
ATOM 734 N N . ASN A 1 90 ? -14.540 -2.992 23.634 1.00 94.38 90 ASN A N 1
ATOM 735 C CA . ASN A 1 90 ? -13.701 -2.728 24.808 1.00 94.38 90 ASN A CA 1
ATOM 736 C C . ASN A 1 90 ? -14.022 -1.395 25.502 1.00 94.38 90 ASN A C 1
ATOM 738 O O . ASN A 1 90 ? -13.635 -1.199 26.647 1.00 94.38 90 ASN A O 1
ATOM 742 N N . LEU A 1 91 ? -14.701 -0.464 24.825 1.00 91.12 91 LEU A N 1
ATOM 743 C CA . LEU A 1 91 ? -15.070 0.842 25.387 1.00 91.12 91 LEU A CA 1
ATOM 744 C C . LEU A 1 91 ? -16.546 0.928 25.795 1.00 91.12 91 LEU A C 1
ATOM 746 O O . LEU A 1 91 ? -16.935 1.898 26.441 1.00 91.12 91 LEU A O 1
ATOM 750 N N . SER A 1 92 ? -17.382 -0.057 25.443 1.00 76.12 92 SER A N 1
ATOM 751 C CA . SER A 1 92 ? -18.793 -0.092 25.852 1.00 76.12 92 SER A CA 1
ATOM 752 C C . SER A 1 92 ? -19.031 -0.551 27.300 1.00 76.12 92 SER A C 1
ATOM 754 O O . SER A 1 92 ? -20.186 -0.689 27.699 1.00 76.12 92 SER A O 1
ATOM 756 N N . GLU A 1 93 ? -17.985 -0.739 28.110 1.00 63.12 93 GLU A N 1
ATOM 757 C CA . GLU A 1 93 ? -18.108 -0.919 29.562 1.00 63.12 93 GLU A CA 1
ATOM 758 C C . GLU A 1 93 ? -18.182 0.439 30.275 1.00 63.12 93 GLU A C 1
ATOM 760 O O . GLU A 1 93 ? -17.190 1.014 30.710 1.00 63.12 93 GLU A O 1
ATOM 765 N N . ASN A 1 94 ? -19.405 0.960 30.361 1.00 56.25 94 ASN A N 1
ATOM 766 C CA . ASN A 1 94 ? -19.859 1.870 31.414 1.00 56.25 94 ASN A CA 1
ATOM 767 C C . ASN A 1 94 ? -21.373 1.667 31.596 1.00 56.25 94 ASN A C 1
ATOM 769 O O . ASN A 1 94 ? -22.188 2.465 31.123 1.00 56.25 94 ASN A O 1
ATOM 773 N N . LYS A 1 95 ? -21.744 0.561 32.244 1.00 45.72 95 LYS A N 1
ATOM 774 C CA . LYS A 1 95 ? -22.996 0.405 32.992 1.00 45.72 95 LYS A CA 1
ATOM 775 C C . LYS A 1 95 ? -22.735 -0.419 34.238 1.00 45.72 95 LYS A C 1
ATOM 777 O O . LYS A 1 95 ? -22.048 -1.452 34.099 1.00 45.72 95 LYS A O 1
#

InterPro domains:
  IPR007345 Polysaccharide pyruvyl transferase [PF04230] (3-29)

pLDDT: mean 91.24, std 10.15, range [45.72, 98.38]

Foldseek 3Di:
DDDQEEEEQDPVSVVVCLVVVHHYAHEHEPVPCVVSVCVVCVLQVNNLRYDHDPDVVSVVVSVPDHDPSVSSVVSVVVVVVVVVVVCCVVVVPDD